Protein AF-A0A024VWU3-F1 (afdb_monomer_lite)

InterPro domains:
  IPR000834 Peptidase M14, carboxypeptidase A [PS52035] (1-165)
  IPR050821 Cytosolic carboxypeptidase [PTHR12756] (1-142)

Sequence (174 aa):
MLNIDGVILGNNRYCYNGFDLNRQWSNPIGYIHPTIYSAKLLMKNISENNKIIFFCDFHSHSRKYNCFIFGNEGSYNYVKNKKMCEVFPEIYSHTLPWFALVDTVYKADNENKGSARLISGKEFSLDCSYTFEISLFGIQIRKDFNIMYDEKKDIFYVQNYFEGYQNGDDNIKG

Secondary structure (DSSP, 8-state):
---HHHHHTT-SSB-TTS-BGGG-SSS--TTTSHHHHHHHHHHHHHHHHS----EEEEEEESS-SSEEEEEPS----EETTEEHHHHHHHHHHHH-TTB-GGG-EE----GGG--HHHHHHHHTT-SSEEEEEEESS-----TTS-EEEETTTTEEEEPPTTTTTTTSSS----

Organism: NCBI:txid1036725

Foldseek 3Di:
DQAVQCVVVVHQAAHPVGDRLQQCLLPNDCVPRVSSVVVVVVVVVCLVPHQDAAAEAEHEDAPDAFKEKEAAPDAPDDDPNHGPQLVVLVVVVQADQRYDDVPHYHDDDDSNRHGPQVSCCVVRVYRRRIYMYHYPVYGDGHPPWDWDADPVVRDIHTDHPCVVVVVPPPPPDD

Structure (mmCIF, N/CA/C/O backbone):
data_AF-A0A024VWU3-F1
#
_entry.id   AF-A0A024VWU3-F1
#
loop_
_atom_site.group_PDB
_atom_site.id
_atom_site.type_symbol
_atom_site.label_atom_id
_atom_site.label_alt_id
_atom_site.label_comp_id
_atom_site.label_asym_id
_atom_site.label_entity_id
_atom_site.label_seq_id
_atom_site.pdbx_PDB_ins_code
_atom_site.Cartn_x
_atom_site.Cartn_y
_atom_site.Cartn_z
_atom_site.occupancy
_atom_site.B_iso_or_equiv
_atom_site.auth_seq_id
_atom_site.auth_comp_id
_atom_site.auth_asym_id
_atom_site.auth_atom_id
_atom_site.pdbx_PDB_model_num
ATOM 1 N N . MET A 1 1 ? -2.781 -3.646 -10.734 1.00 89.38 1 MET A N 1
ATOM 2 C CA . MET A 1 1 ? -1.519 -4.412 -10.607 1.00 89.38 1 MET A CA 1
ATOM 3 C C . MET A 1 1 ? -0.360 -3.519 -11.036 1.00 89.38 1 MET A C 1
ATOM 5 O O . MET A 1 1 ? -0.473 -2.925 -12.098 1.00 89.38 1 MET A O 1
ATOM 9 N N . LEU A 1 2 ? 0.695 -3.370 -10.219 1.00 95.56 2 LEU A N 1
ATOM 10 C CA . LEU A 1 2 ? 1.794 -2.416 -10.480 1.00 95.56 2 LEU A CA 1
ATOM 11 C C . LEU A 1 2 ? 3.006 -3.015 -11.221 1.00 95.56 2 LEU A C 1
ATOM 13 O O . LEU A 1 2 ? 3.743 -2.259 -11.845 1.00 95.56 2 LEU A O 1
ATOM 17 N N . ASN A 1 3 ? 3.211 -4.336 -11.168 1.00 96.38 3 ASN A N 1
ATOM 18 C CA . ASN A 1 3 ? 4.363 -5.033 -11.764 1.00 96.38 3 ASN A CA 1
ATOM 19 C C . ASN A 1 3 ? 3.899 -6.179 -12.685 1.00 96.38 3 ASN A C 1
ATOM 21 O O . ASN A 1 3 ? 4.037 -7.352 -12.347 1.00 96.38 3 ASN A O 1
ATOM 25 N N . ILE A 1 4 ? 3.238 -5.850 -13.799 1.00 96.00 4 ILE A N 1
ATOM 26 C CA . ILE A 1 4 ? 2.657 -6.865 -14.698 1.00 96.00 4 ILE A CA 1
ATOM 27 C C . ILE A 1 4 ? 3.724 -7.665 -15.454 1.00 96.00 4 ILE A C 1
ATOM 29 O O . ILE A 1 4 ? 3.596 -8.872 -15.626 1.00 96.00 4 ILE A O 1
ATOM 33 N N . ASP A 1 5 ? 4.793 -6.997 -15.859 1.00 95.88 5 ASP A N 1
ATOM 34 C CA . ASP A 1 5 ? 5.958 -7.561 -16.526 1.00 95.88 5 ASP A CA 1
ATOM 35 C C . ASP A 1 5 ? 6.734 -8.504 -15.604 1.00 95.88 5 ASP A C 1
ATOM 37 O O . ASP A 1 5 ? 7.061 -9.619 -16.006 1.00 95.88 5 ASP A O 1
ATOM 41 N N . GLY A 1 6 ? 6.951 -8.114 -14.343 1.00 96.31 6 GLY A N 1
ATOM 42 C CA . GLY A 1 6 ? 7.534 -9.005 -13.343 1.00 96.31 6 GLY A CA 1
ATOM 43 C C . GLY A 1 6 ? 6.716 -10.284 -13.157 1.00 96.31 6 GLY A C 1
ATOM 44 O O . GLY A 1 6 ? 7.287 -11.371 -13.158 1.00 96.31 6 GLY A O 1
ATOM 45 N N . VAL A 1 7 ? 5.383 -10.177 -13.093 1.00 95.44 7 VAL A N 1
ATOM 46 C CA . VAL A 1 7 ? 4.487 -11.341 -12.964 1.00 95.44 7 VAL A CA 1
ATOM 47 C C . VAL A 1 7 ? 4.603 -12.285 -14.159 1.00 95.44 7 VAL A C 1
ATOM 49 O O . VAL A 1 7 ? 4.768 -13.486 -13.959 1.00 95.44 7 VAL A O 1
ATOM 52 N N . ILE A 1 8 ? 4.562 -11.764 -15.390 1.00 96.88 8 ILE A N 1
ATOM 53 C CA . ILE A 1 8 ? 4.680 -12.582 -16.612 1.00 96.88 8 ILE A CA 1
ATOM 54 C C . ILE A 1 8 ? 6.005 -13.359 -16.634 1.00 96.88 8 ILE A C 1
ATOM 56 O O . ILE A 1 8 ? 6.049 -14.498 -17.091 1.00 96.88 8 ILE A O 1
ATOM 60 N N . LEU A 1 9 ? 7.075 -12.760 -16.112 1.00 96.56 9 LEU A N 1
ATOM 61 C CA . LEU A 1 9 ? 8.410 -13.358 -16.065 1.00 96.56 9 LEU A CA 1
ATOM 62 C C . LEU A 1 9 ? 8.647 -14.251 -14.839 1.00 96.56 9 LEU A C 1
ATOM 64 O O . LEU A 1 9 ? 9.727 -14.821 -14.707 1.00 96.56 9 LEU A O 1
ATOM 68 N N . GLY A 1 10 ? 7.677 -14.366 -13.927 1.00 95.62 10 GLY A N 1
ATOM 69 C CA . GLY A 1 10 ? 7.833 -15.114 -12.677 1.00 95.62 10 GLY A CA 1
ATOM 70 C C . GLY A 1 10 ? 8.732 -14.429 -11.638 1.00 95.62 10 GLY A C 1
ATOM 71 O O . GLY A 1 10 ? 9.209 -15.079 -10.709 1.00 95.62 10 GLY A O 1
ATOM 72 N N . ASN A 1 11 ? 8.971 -13.121 -11.760 1.00 94.62 11 ASN A N 1
ATOM 73 C CA . ASN A 1 11 ? 9.718 -12.340 -10.778 1.00 94.62 11 ASN A CA 1
ATOM 74 C C . ASN A 1 11 ? 8.835 -11.968 -9.583 1.00 94.62 11 ASN A C 1
ATOM 76 O O . ASN A 1 11 ? 7.746 -11.419 -9.742 1.00 94.62 11 ASN A O 1
ATOM 80 N N . ASN A 1 12 ? 9.341 -12.181 -8.365 1.00 90.12 12 ASN A N 1
ATOM 81 C CA . ASN A 1 12 ? 8.590 -11.865 -7.146 1.00 90.12 12 ASN A CA 1
ATOM 82 C C . ASN A 1 12 ? 8.781 -10.425 -6.635 1.00 90.12 12 ASN A C 1
ATOM 84 O O . ASN A 1 12 ? 8.024 -9.986 -5.773 1.00 90.12 12 ASN A O 1
ATOM 88 N N . ARG A 1 13 ? 9.817 -9.708 -7.097 1.00 93.25 13 ARG A N 1
ATOM 89 C CA . ARG A 1 13 ? 10.227 -8.424 -6.500 1.00 93.25 13 ARG A CA 1
ATOM 90 C C . ARG A 1 13 ? 10.567 -7.333 -7.504 1.00 93.25 13 ARG A C 1
ATOM 92 O O . ARG A 1 13 ? 10.224 -6.176 -7.276 1.00 93.25 13 ARG A O 1
ATOM 99 N N . TYR A 1 14 ? 11.248 -7.692 -8.582 1.00 95.75 14 TYR A N 1
ATOM 100 C CA . TYR A 1 14 ? 11.735 -6.734 -9.568 1.00 95.75 14 TYR A CA 1
ATOM 101 C C . TYR A 1 14 ? 10.834 -6.719 -10.805 1.00 95.75 14 TYR A C 1
ATOM 103 O O . TYR A 1 14 ? 10.228 -7.735 -11.153 1.00 95.75 14 TYR A O 1
ATOM 111 N N . CYS A 1 15 ? 10.719 -5.563 -11.452 1.00 94.88 15 CYS A N 1
ATOM 112 C CA . CYS A 1 15 ? 10.160 -5.467 -12.802 1.00 94.88 15 CYS A CA 1
ATOM 113 C C . CYS A 1 15 ? 11.201 -5.897 -13.853 1.00 94.88 15 CYS A C 1
ATOM 115 O O . CYS A 1 15 ? 12.346 -6.204 -13.514 1.00 94.88 15 CYS A O 1
ATOM 117 N N . TYR A 1 16 ? 10.818 -5.950 -15.129 1.00 94.62 16 TYR A N 1
ATOM 118 C CA . TYR A 1 16 ? 11.647 -6.488 -16.217 1.00 94.62 16 TYR A CA 1
ATOM 119 C C . TYR A 1 16 ? 13.016 -5.803 -16.340 1.00 94.62 16 TYR A C 1
ATOM 121 O O . TYR A 1 16 ? 14.019 -6.457 -16.604 1.00 94.62 16 TYR A O 1
ATOM 129 N N . ASN A 1 17 ? 13.080 -4.494 -16.094 1.00 93.69 17 ASN A N 1
ATOM 130 C CA . ASN A 1 17 ? 14.322 -3.715 -16.122 1.00 93.69 17 ASN A CA 1
ATOM 131 C C . ASN A 1 17 ? 15.105 -3.741 -14.788 1.00 93.69 17 ASN A C 1
ATOM 133 O O . ASN A 1 17 ? 16.026 -2.947 -14.608 1.00 93.69 17 ASN A O 1
ATOM 137 N N . GLY A 1 18 ? 14.760 -4.636 -13.856 1.00 95.12 18 GLY A N 1
ATOM 138 C CA . GLY A 1 18 ? 15.532 -4.905 -12.639 1.00 95.12 18 GLY A CA 1
ATOM 139 C C . GLY A 1 18 ? 15.285 -3.952 -11.465 1.00 95.12 18 GLY A C 1
ATOM 140 O O . GLY A 1 18 ? 15.974 -4.051 -10.450 1.00 95.12 18 GLY A O 1
ATOM 141 N N . PHE A 1 19 ? 14.313 -3.041 -11.556 1.00 95.38 19 PHE A N 1
ATOM 142 C CA . PHE A 1 19 ? 14.008 -2.111 -10.467 1.00 95.38 19 PHE A CA 1
ATOM 143 C C . PHE A 1 19 ? 13.037 -2.707 -9.442 1.00 95.38 19 PHE A C 1
ATOM 145 O O . PHE A 1 19 ? 12.075 -3.397 -9.773 1.00 95.38 19 PHE A O 1
ATOM 152 N N . ASP A 1 20 ? 13.272 -2.403 -8.163 1.00 95.19 20 ASP A N 1
ATOM 153 C CA . ASP A 1 20 ? 12.272 -2.595 -7.108 1.00 95.19 20 ASP A CA 1
ATOM 154 C C . ASP A 1 20 ? 11.309 -1.407 -7.169 1.00 95.19 20 ASP A C 1
ATOM 156 O O . ASP A 1 20 ? 11.666 -0.294 -6.762 1.00 95.19 20 ASP A O 1
ATOM 160 N N . LEU A 1 21 ? 10.105 -1.633 -7.702 1.00 95.94 21 LEU A N 1
ATOM 161 C CA . LEU A 1 21 ? 9.098 -0.587 -7.892 1.00 95.94 21 LEU A CA 1
ATOM 162 C C . LEU A 1 21 ? 8.686 0.078 -6.572 1.00 95.94 21 LEU A C 1
ATOM 164 O O . LEU A 1 21 ? 8.426 1.281 -6.545 1.00 95.94 21 LEU A O 1
ATOM 168 N N . ASN A 1 22 ? 8.719 -0.651 -5.451 1.00 95.31 22 ASN A N 1
ATOM 169 C CA . ASN A 1 22 ? 8.425 -0.089 -4.134 1.00 95.31 22 ASN A CA 1
ATOM 170 C C . ASN A 1 22 ? 9.597 0.741 -3.569 1.00 95.31 22 ASN A C 1
ATOM 172 O O . ASN A 1 22 ? 9.596 1.114 -2.400 1.00 95.31 22 ASN A O 1
ATOM 176 N N . ARG A 1 23 ? 10.633 1.027 -4.362 1.00 95.38 23 ARG A N 1
ATOM 177 C CA . ARG A 1 23 ? 11.703 1.988 -4.038 1.00 95.38 23 ARG A CA 1
ATOM 178 C C . ARG A 1 23 ? 11.744 3.173 -5.001 1.00 95.38 23 ARG A C 1
ATOM 180 O O . ARG A 1 23 ? 12.617 4.023 -4.867 1.00 95.38 23 ARG A O 1
ATOM 187 N N . GLN A 1 24 ? 10.797 3.245 -5.942 1.00 95.44 24 GLN A N 1
ATOM 188 C CA . GLN A 1 24 ? 10.747 4.280 -6.983 1.00 95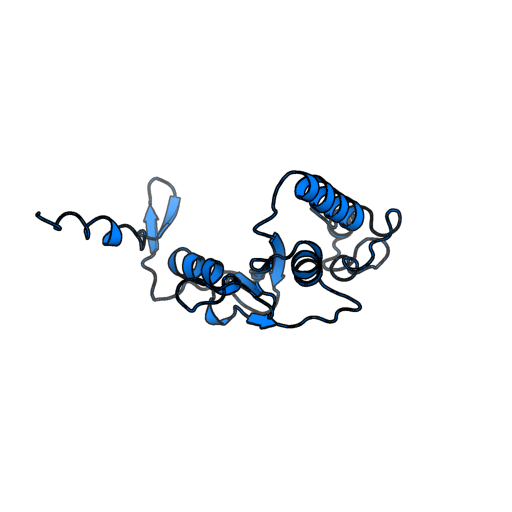.44 24 GLN A CA 1
ATOM 189 C C . GLN A 1 24 ? 9.690 5.361 -6.725 1.00 95.44 24 GLN A C 1
ATOM 191 O O . GLN A 1 24 ? 9.482 6.221 -7.572 1.00 95.44 24 GLN A O 1
ATOM 196 N N . TRP A 1 25 ? 9.011 5.342 -5.575 1.00 95.25 25 TRP A N 1
ATOM 197 C CA . TRP A 1 25 ? 7.906 6.267 -5.296 1.00 95.25 25 TRP A CA 1
ATOM 198 C C . TRP A 1 25 ? 8.354 7.707 -5.050 1.00 95.25 25 TRP A C 1
ATOM 200 O O . TRP A 1 25 ? 7.608 8.630 -5.372 1.00 95.25 25 TRP A O 1
ATOM 210 N N . SER A 1 26 ? 9.565 7.909 -4.519 1.00 93.75 26 SER A N 1
ATOM 211 C CA . SER A 1 26 ? 10.100 9.250 -4.246 1.00 93.75 26 SER A CA 1
ATOM 212 C C . SER A 1 26 ? 10.212 10.073 -5.537 1.00 93.75 26 SER A C 1
ATOM 214 O O . SER A 1 26 ? 9.615 11.142 -5.647 1.00 93.75 26 SER A O 1
ATOM 216 N N . ASN A 1 27 ? 10.860 9.518 -6.568 1.00 93.19 27 ASN A N 1
ATOM 217 C CA . ASN A 1 27 ? 11.033 10.178 -7.863 1.00 93.19 27 ASN A CA 1
ATOM 218 C C . ASN A 1 27 ? 10.884 9.186 -9.038 1.00 93.19 27 ASN A C 1
ATOM 220 O O . ASN A 1 27 ? 11.888 8.752 -9.612 1.00 93.19 27 ASN A O 1
ATOM 224 N N . PRO A 1 28 ? 9.652 8.770 -9.389 1.00 95.25 28 PRO A N 1
ATOM 225 C CA . PRO A 1 28 ? 9.438 7.848 -10.496 1.00 95.25 28 PRO A CA 1
ATOM 226 C C . PRO A 1 28 ? 9.681 8.546 -11.839 1.00 95.25 28 PRO A C 1
ATOM 228 O O . PRO A 1 28 ? 9.185 9.642 -12.087 1.00 95.25 28 PRO A O 1
ATOM 231 N N . ILE A 1 29 ? 10.399 7.879 -12.742 1.00 96.06 29 ILE A N 1
ATOM 232 C CA . ILE A 1 29 ? 10.672 8.372 -14.094 1.00 96.06 29 ILE A CA 1
ATOM 233 C C . ILE A 1 29 ? 9.659 7.731 -15.043 1.00 96.06 29 ILE A C 1
ATOM 235 O O . ILE A 1 29 ? 9.613 6.508 -15.137 1.00 96.06 29 ILE A O 1
ATOM 239 N N . GLY A 1 30 ? 8.869 8.533 -15.763 1.00 96.50 30 GLY A N 1
ATOM 240 C CA . GLY A 1 30 ? 7.708 8.051 -16.529 1.00 96.50 30 GLY A CA 1
ATOM 241 C C . GLY A 1 30 ? 7.991 6.943 -17.552 1.00 96.50 30 GLY A C 1
ATOM 242 O O . GLY A 1 30 ? 7.155 6.067 -17.729 1.00 96.50 30 GLY A O 1
ATOM 243 N N . TYR A 1 31 ? 9.171 6.927 -18.178 1.00 95.06 31 TYR A N 1
ATOM 244 C CA . TYR A 1 31 ? 9.537 5.887 -19.151 1.00 95.06 31 TYR A CA 1
ATOM 245 C C . TYR A 1 31 ? 10.259 4.672 -18.535 1.00 95.06 31 TYR A C 1
ATOM 247 O O . TYR A 1 31 ? 10.306 3.623 -19.168 1.00 95.06 31 TYR A O 1
ATOM 255 N N . ILE A 1 32 ? 10.809 4.784 -17.317 1.00 95.50 32 ILE A N 1
ATOM 256 C CA . ILE A 1 32 ? 11.502 3.674 -16.624 1.00 95.50 32 ILE A CA 1
ATOM 257 C C . ILE A 1 32 ? 10.553 2.957 -15.655 1.00 95.50 32 ILE A C 1
ATOM 259 O O . ILE A 1 32 ? 10.578 1.734 -15.545 1.00 95.50 32 ILE A O 1
ATOM 263 N N . HIS A 1 33 ? 9.702 3.720 -14.965 1.00 96.06 33 HIS A N 1
ATOM 264 C CA . HIS A 1 33 ? 8.771 3.270 -13.928 1.00 96.06 33 HIS A CA 1
ATOM 265 C C . HIS A 1 33 ? 7.326 3.708 -14.259 1.00 96.06 33 HIS A C 1
ATOM 267 O O . HIS A 1 33 ? 6.693 4.395 -13.448 1.00 96.06 33 HIS A O 1
ATOM 273 N N . PRO A 1 34 ? 6.782 3.359 -15.444 1.00 96.56 34 PRO A N 1
ATOM 274 C CA . PRO A 1 34 ? 5.520 3.916 -15.939 1.00 96.56 34 PRO A CA 1
ATOM 275 C C . PRO A 1 34 ? 4.333 3.660 -15.005 1.00 96.56 34 PRO A C 1
ATOM 277 O O . PRO A 1 34 ? 3.480 4.533 -14.842 1.00 96.56 34 PRO A O 1
ATOM 280 N N . THR A 1 35 ? 4.280 2.497 -14.351 1.00 97.31 35 THR A N 1
ATOM 281 C CA . THR A 1 35 ? 3.180 2.129 -13.449 1.00 97.31 35 THR A CA 1
ATOM 282 C C . THR A 1 35 ? 3.187 2.954 -12.164 1.00 97.31 35 THR A C 1
ATOM 284 O O . THR A 1 35 ? 2.138 3.452 -11.762 1.00 97.31 35 THR A O 1
ATOM 287 N N . ILE A 1 36 ? 4.359 3.174 -11.558 1.00 97.44 36 ILE A N 1
ATOM 288 C CA . ILE A 1 36 ? 4.500 4.013 -10.358 1.00 97.44 36 ILE A CA 1
ATOM 289 C C . ILE A 1 36 ? 4.262 5.484 -10.691 1.00 97.44 36 ILE A C 1
ATOM 291 O O . ILE A 1 36 ? 3.531 6.161 -9.971 1.00 97.44 36 ILE A O 1
ATOM 295 N N . TYR A 1 37 ? 4.814 5.969 -11.808 1.00 97.69 37 TYR A N 1
ATOM 296 C CA . TYR A 1 37 ? 4.576 7.335 -12.275 1.00 97.69 37 TYR A CA 1
ATOM 297 C C . TYR A 1 37 ? 3.080 7.600 -12.485 1.00 97.69 37 TYR A C 1
ATOM 299 O O . TYR A 1 37 ? 2.539 8.567 -11.953 1.00 97.69 37 TYR A O 1
ATOM 307 N N . SER A 1 38 ? 2.395 6.707 -13.205 1.00 98.06 38 SER A N 1
ATOM 308 C CA . SER A 1 38 ? 0.968 6.853 -13.508 1.00 98.06 38 SER A CA 1
ATOM 309 C C . SER A 1 38 ? 0.095 6.741 -12.257 1.00 98.06 38 SER A C 1
ATOM 311 O O . SER A 1 38 ? -0.847 7.513 -12.108 1.00 98.06 38 SER A O 1
ATOM 313 N N . ALA A 1 39 ? 0.419 5.833 -11.329 1.00 97.56 39 ALA A N 1
ATOM 314 C CA . ALA A 1 39 ? -0.291 5.719 -10.055 1.00 97.56 39 ALA A CA 1
ATOM 315 C C . ALA A 1 39 ? -0.165 7.003 -9.219 1.00 97.56 39 ALA A C 1
ATOM 317 O O . ALA A 1 39 ? -1.163 7.518 -8.718 1.00 97.56 39 ALA A O 1
ATOM 318 N N . LYS A 1 40 ? 1.045 7.566 -9.127 1.00 96.88 40 LYS A N 1
ATOM 319 C CA . LYS A 1 40 ? 1.299 8.818 -8.403 1.00 96.88 40 LYS A CA 1
ATOM 320 C C . LYS A 1 40 ? 0.607 10.014 -9.070 1.00 96.88 40 LYS A C 1
ATOM 322 O O . LYS A 1 40 ? 0.025 10.843 -8.375 1.00 96.88 40 LYS A O 1
ATOM 327 N N . LEU A 1 41 ? 0.605 10.075 -10.405 1.00 97.62 41 LEU A N 1
ATOM 328 C CA . LEU A 1 41 ? -0.130 11.090 -11.166 1.00 97.62 41 LEU A CA 1
ATOM 329 C C . LEU A 1 41 ? -1.642 10.993 -10.928 1.00 97.62 41 LEU A C 1
ATOM 331 O O . LEU A 1 41 ? -2.288 12.010 -10.703 1.00 97.62 41 LEU A O 1
ATOM 335 N N . LEU A 1 42 ? -2.204 9.782 -10.911 1.00 97.50 42 LEU A N 1
ATOM 336 C CA . LEU A 1 42 ? -3.614 9.569 -10.589 1.00 97.50 42 LEU A CA 1
ATOM 337 C C . LEU A 1 42 ? -3.949 10.071 -9.179 1.00 97.50 42 LEU A C 1
ATOM 339 O O . LEU A 1 42 ? -4.931 10.787 -9.007 1.00 97.50 42 LEU A O 1
ATOM 343 N N . MET A 1 43 ? -3.126 9.734 -8.182 1.00 97.62 43 MET A N 1
ATOM 344 C CA . MET A 1 43 ? -3.310 10.229 -6.814 1.00 97.62 43 MET A CA 1
ATOM 345 C C . MET A 1 43 ? -3.254 11.758 -6.759 1.00 97.62 43 MET A C 1
ATOM 347 O O . MET A 1 43 ? -4.102 12.375 -6.118 1.00 97.62 43 MET A O 1
ATOM 351 N N . LYS A 1 44 ? -2.318 12.377 -7.489 1.00 97.25 44 LYS A N 1
ATOM 352 C CA . LYS A 1 44 ? -2.242 13.835 -7.621 1.00 97.25 44 LYS A CA 1
ATOM 353 C C . LYS A 1 44 ? -3.528 14.419 -8.209 1.00 97.25 44 LYS A C 1
ATOM 355 O O . LYS A 1 44 ? -4.113 15.297 -7.586 1.00 97.25 44 LYS A O 1
ATOM 360 N N . ASN A 1 45 ? -4.018 13.885 -9.323 1.00 97.69 45 ASN A N 1
ATOM 361 C CA . ASN A 1 45 ? -5.244 14.366 -9.966 1.00 97.69 45 ASN A CA 1
ATOM 362 C C . ASN A 1 45 ? -6.476 14.208 -9.058 1.00 97.69 45 ASN A C 1
ATOM 364 O O . ASN A 1 45 ? -7.325 15.091 -8.995 1.00 97.69 45 ASN A O 1
ATOM 368 N N . ILE A 1 46 ? -6.576 13.099 -8.314 1.00 97.06 46 ILE A N 1
ATOM 369 C CA . ILE A 1 46 ? -7.643 12.915 -7.318 1.00 97.06 46 ILE A CA 1
ATOM 370 C C . ILE A 1 46 ? -7.527 13.985 -6.227 1.00 97.06 46 ILE A C 1
ATOM 372 O O . ILE A 1 46 ? -8.541 14.578 -5.859 1.00 97.06 46 ILE A O 1
ATOM 376 N N . SER A 1 47 ? -6.303 14.258 -5.760 1.00 96.50 47 SER A N 1
ATOM 377 C CA . SER A 1 47 ? -6.025 15.219 -4.686 1.00 96.50 47 SER A CA 1
ATOM 378 C C . SER A 1 47 ? -6.364 16.675 -5.022 1.00 96.50 47 SER A C 1
ATOM 380 O O . SER A 1 47 ? -6.549 17.472 -4.108 1.00 96.50 47 SER A O 1
ATOM 382 N N . GLU A 1 48 ? -6.494 17.020 -6.308 1.00 96.38 48 GLU A N 1
ATOM 383 C CA . GLU A 1 48 ? -6.862 18.374 -6.746 1.00 96.38 48 GLU A CA 1
ATOM 384 C C . GLU A 1 48 ? -8.295 18.747 -6.351 1.00 96.38 48 GLU A C 1
ATOM 386 O O . GLU A 1 48 ? -8.555 19.895 -6.005 1.00 96.38 48 GLU A O 1
ATOM 391 N N . ASN A 1 49 ? -9.216 17.777 -6.372 1.00 95.88 49 ASN A N 1
ATOM 392 C CA . ASN A 1 49 ? -10.637 18.008 -6.082 1.00 95.88 49 ASN A CA 1
ATOM 393 C C . ASN A 1 49 ? -11.158 17.206 -4.882 1.00 95.88 49 ASN A C 1
ATOM 395 O O . ASN A 1 49 ? -12.247 17.483 -4.386 1.00 95.88 49 ASN A O 1
ATOM 399 N N . ASN A 1 50 ? -10.413 16.202 -4.411 1.00 95.69 50 ASN A N 1
ATOM 400 C CA . ASN A 1 50 ? -10.834 15.317 -3.331 1.00 95.69 50 ASN A CA 1
ATOM 401 C C . ASN A 1 50 ? -9.701 15.100 -2.335 1.00 95.69 50 ASN A C 1
ATOM 403 O O . ASN A 1 50 ? -8.564 14.839 -2.710 1.00 95.69 50 ASN A O 1
ATOM 407 N N . LYS A 1 51 ? -10.017 15.093 -1.042 1.00 93.25 51 LYS A N 1
ATOM 408 C CA . LYS A 1 51 ? -9.040 14.697 -0.030 1.00 93.25 51 LYS A CA 1
ATOM 409 C C . LYS A 1 51 ? -8.880 13.177 -0.035 1.00 93.25 51 LYS A C 1
ATOM 411 O O . LYS A 1 51 ? -9.825 12.451 0.264 1.00 93.25 51 LYS A O 1
ATOM 416 N N . ILE A 1 52 ? -7.672 12.696 -0.315 1.00 95.69 52 ILE A N 1
ATOM 417 C CA . ILE A 1 52 ? -7.313 11.304 -0.031 1.00 95.69 52 ILE A CA 1
ATOM 418 C C . ILE A 1 52 ? -7.237 11.171 1.495 1.00 95.69 52 ILE A C 1
ATOM 420 O O . ILE A 1 52 ? -6.609 11.992 2.157 1.00 95.69 52 ILE A O 1
AT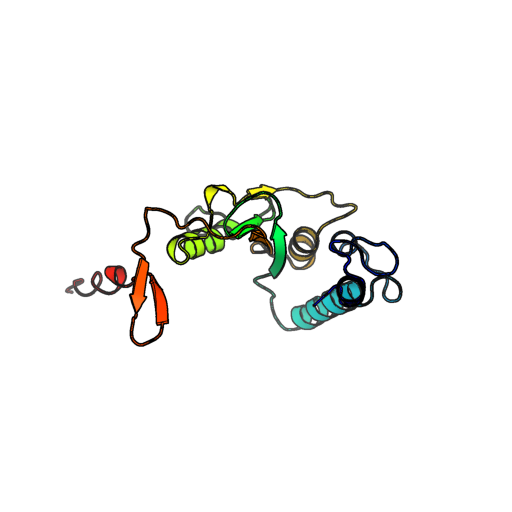OM 424 N N . ILE A 1 53 ? -7.918 10.177 2.063 1.00 94.62 53 ILE A N 1
ATOM 425 C CA . ILE A 1 53 ? -7.937 9.938 3.520 1.00 94.62 53 ILE A CA 1
ATOM 426 C C . ILE A 1 53 ? -7.317 8.598 3.909 1.00 94.62 53 ILE A C 1
ATOM 428 O O . ILE A 1 53 ? -7.066 8.354 5.085 1.00 94.62 53 ILE A O 1
ATOM 432 N N . PHE A 1 54 ? -7.088 7.725 2.930 1.00 95.88 54 PHE A N 1
ATOM 433 C CA . PHE A 1 54 ? -6.634 6.364 3.146 1.00 95.88 54 PHE A CA 1
ATOM 434 C C . PHE A 1 54 ? -5.805 5.897 1.951 1.00 95.88 54 PHE A C 1
ATOM 436 O O . PHE A 1 54 ? -6.219 6.060 0.803 1.00 95.88 54 PHE A O 1
ATOM 443 N N . PHE A 1 55 ? -4.649 5.301 2.226 1.00 97.31 55 PHE A N 1
ATOM 444 C CA . PHE A 1 55 ? -3.785 4.669 1.237 1.00 97.31 55 PHE A CA 1
ATOM 445 C C . PHE A 1 55 ? -3.334 3.298 1.743 1.00 97.31 55 PHE A C 1
ATOM 447 O O . PHE A 1 55 ? -2.955 3.145 2.906 1.00 97.31 55 PHE A O 1
ATOM 454 N N . CYS A 1 56 ? -3.341 2.299 0.862 1.00 97.25 56 CYS A N 1
ATOM 455 C CA . CYS A 1 56 ? -2.949 0.941 1.206 1.00 97.25 56 CYS A CA 1
ATOM 456 C C . CYS A 1 56 ? -2.225 0.262 0.040 1.00 97.25 56 CYS A C 1
ATOM 458 O O . CYS A 1 56 ? -2.778 0.114 -1.049 1.00 97.25 56 CYS A O 1
ATOM 460 N N . ASP A 1 57 ? -0.982 -0.139 0.289 1.00 97.38 57 ASP A N 1
ATOM 461 C CA . ASP A 1 57 ? -0.120 -0.876 -0.631 1.00 97.38 57 ASP A CA 1
ATOM 462 C C . ASP A 1 57 ? -0.071 -2.353 -0.217 1.00 97.38 57 ASP A C 1
ATOM 464 O O . ASP A 1 57 ? 0.440 -2.680 0.855 1.00 97.38 57 ASP A O 1
ATOM 468 N N . PHE A 1 58 ? -0.630 -3.246 -1.033 1.00 97.31 58 PHE A N 1
ATOM 469 C CA . PHE A 1 58 ? -0.760 -4.669 -0.707 1.00 97.31 58 PHE A CA 1
ATOM 470 C C . PHE A 1 58 ? 0.493 -5.452 -1.106 1.00 97.31 58 PHE A C 1
ATOM 472 O O . PHE A 1 58 ? 0.903 -5.432 -2.266 1.00 97.31 58 PHE A O 1
ATOM 479 N N . HIS A 1 59 ? 1.062 -6.188 -0.152 1.00 96.31 59 HIS A N 1
ATOM 480 C CA . HIS A 1 59 ? 2.257 -7.012 -0.320 1.00 96.31 59 HIS A CA 1
ATOM 481 C C . HIS A 1 59 ? 2.045 -8.420 0.220 1.00 96.31 59 HIS A C 1
ATOM 483 O O . HIS A 1 59 ? 1.199 -8.678 1.075 1.00 96.31 59 HIS A O 1
ATOM 489 N N . SER A 1 60 ? 2.843 -9.343 -0.302 1.00 95.25 60 SER A N 1
ATOM 490 C CA . SER A 1 60 ? 2.931 -10.700 0.213 1.00 95.25 60 SER A CA 1
ATOM 491 C C . SER A 1 60 ? 4.100 -10.831 1.187 1.00 95.25 60 SER A C 1
ATOM 493 O O . SER A 1 60 ? 5.222 -10.432 0.861 1.00 95.25 60 SER A O 1
ATOM 495 N N . HIS A 1 61 ? 3.883 -11.507 2.308 1.00 95.31 61 HIS A N 1
ATOM 496 C CA . HIS A 1 61 ? 4.883 -11.714 3.338 1.00 95.31 61 HIS A CA 1
ATOM 497 C C . HIS A 1 61 ? 5.297 -13.183 3.447 1.00 95.31 61 HIS A C 1
ATOM 499 O O . HIS A 1 61 ? 4.487 -14.075 3.696 1.00 95.31 61 HIS A O 1
ATOM 505 N N . SER A 1 62 ? 6.596 -13.440 3.314 1.00 94.06 62 SER A N 1
ATOM 506 C CA . SER A 1 62 ? 7.171 -14.788 3.219 1.00 94.06 62 SER A CA 1
ATOM 507 C C . SER A 1 62 ? 7.711 -15.345 4.537 1.00 94.06 62 SER A C 1
ATOM 509 O O . SER A 1 62 ? 8.502 -16.281 4.517 1.00 94.06 62 SER A O 1
ATOM 511 N N . ARG A 1 63 ? 7.392 -14.745 5.693 1.00 93.19 63 ARG A N 1
ATOM 512 C CA . ARG A 1 63 ? 7.984 -15.153 6.992 1.00 93.19 63 ARG A CA 1
ATOM 513 C C . ARG A 1 63 ? 7.002 -15.320 8.144 1.00 93.19 63 ARG A C 1
ATOM 515 O O . ARG A 1 63 ? 7.358 -15.919 9.150 1.00 93.19 63 ARG A O 1
ATOM 522 N N . LYS A 1 64 ? 5.810 -14.744 8.038 1.00 94.62 64 LYS A N 1
ATOM 523 C CA . LYS A 1 64 ? 4.805 -14.724 9.107 1.00 94.62 64 LYS A CA 1
ATOM 524 C C . LYS A 1 64 ? 3.497 -15.259 8.550 1.00 94.62 64 LYS A C 1
ATOM 526 O O . LYS A 1 64 ? 3.246 -15.085 7.358 1.00 94.62 64 LYS A O 1
ATOM 531 N N . TYR A 1 65 ? 2.712 -15.907 9.400 1.00 95.31 65 TYR A N 1
ATOM 532 C CA . TYR A 1 65 ? 1.317 -16.240 9.116 1.00 95.31 65 TYR A CA 1
ATOM 533 C C . TYR A 1 65 ? 0.455 -14.978 9.142 1.00 95.31 65 TYR A C 1
ATOM 535 O O . TYR A 1 65 ? 0.928 -13.916 9.554 1.00 95.31 65 TYR A O 1
ATOM 543 N N . ASN A 1 66 ? -0.816 -15.124 8.762 1.00 95.94 66 ASN A N 1
ATOM 544 C CA . ASN A 1 66 ? -1.830 -14.079 8.899 1.00 95.94 66 ASN A CA 1
ATOM 545 C C . ASN A 1 66 ? -1.567 -12.846 8.026 1.00 95.94 66 ASN A C 1
ATOM 547 O O . ASN A 1 66 ? -0.689 -12.830 7.161 1.00 95.94 66 ASN A O 1
ATOM 551 N N . CYS A 1 67 ? -2.394 -11.825 8.216 1.00 97.00 67 CYS A N 1
ATOM 552 C CA . CYS A 1 67 ? -2.182 -10.509 7.639 1.00 97.00 67 CYS A CA 1
ATOM 553 C C . CYS A 1 67 ? -1.947 -9.466 8.730 1.00 97.00 67 CYS A C 1
ATOM 555 O O . CYS A 1 67 ? -2.428 -9.609 9.853 1.00 97.00 67 CYS A O 1
ATOM 557 N N . PHE A 1 68 ? -1.170 -8.438 8.415 1.00 97.44 68 PHE A N 1
ATOM 558 C CA . PHE A 1 68 ? -0.819 -7.359 9.337 1.00 97.44 68 PHE A CA 1
ATOM 559 C C . PHE A 1 68 ? -0.404 -6.122 8.546 1.00 97.44 68 PHE A C 1
ATOM 561 O O . PHE A 1 68 ? -0.279 -6.157 7.322 1.00 97.44 68 PHE A O 1
ATOM 568 N N . ILE A 1 69 ? -0.210 -5.005 9.240 1.00 97.44 69 ILE A N 1
ATOM 569 C CA . ILE A 1 69 ? 0.059 -3.723 8.598 1.00 97.44 69 ILE A CA 1
ATOM 570 C C . ILE A 1 69 ? 1.415 -3.172 9.021 1.00 97.44 69 ILE A C 1
ATOM 572 O O . ILE A 1 69 ? 1.778 -3.171 10.194 1.00 97.44 69 ILE A O 1
ATOM 576 N N . PHE A 1 70 ? 2.146 -2.605 8.069 1.00 95.81 70 PHE A N 1
ATOM 577 C CA . PHE A 1 70 ? 3.160 -1.621 8.394 1.00 95.81 70 PHE A CA 1
ATOM 578 C C . PHE A 1 70 ? 2.611 -0.213 8.172 1.00 95.81 70 PHE A C 1
ATOM 580 O O . PHE A 1 70 ? 2.295 0.145 7.041 1.00 95.81 70 PHE A O 1
ATOM 587 N N . GLY A 1 71 ? 2.570 0.614 9.215 1.00 95.31 71 GLY A N 1
ATOM 588 C CA . GLY A 1 71 ? 2.191 2.029 9.132 1.00 95.31 71 GLY A CA 1
ATOM 589 C C . GLY A 1 71 ? 3.395 2.973 9.153 1.00 95.31 71 GLY A C 1
ATOM 590 O O . GLY A 1 71 ? 4.531 2.555 9.413 1.00 95.31 71 GLY A O 1
ATOM 591 N N . ASN A 1 72 ? 3.151 4.250 8.871 1.00 92.44 72 ASN A N 1
ATOM 592 C CA . ASN A 1 72 ? 4.134 5.307 9.108 1.00 92.44 72 ASN A CA 1
ATOM 593 C C . ASN A 1 72 ? 4.138 5.692 10.596 1.00 92.44 72 ASN A C 1
ATOM 595 O O . ASN A 1 72 ? 3.094 5.712 11.241 1.00 92.44 72 ASN A O 1
ATOM 599 N N . GLU A 1 73 ? 5.315 5.991 11.144 1.00 85.56 73 GLU A N 1
ATOM 600 C CA . GLU A 1 73 ? 5.477 6.390 12.554 1.00 85.56 73 GLU A CA 1
ATOM 601 C C . GLU A 1 73 ? 4.834 7.755 12.868 1.00 85.56 73 GLU A C 1
ATOM 603 O O . GLU A 1 73 ? 4.312 7.975 13.967 1.00 85.56 73 GLU A O 1
ATOM 608 N N . GLY A 1 74 ? 4.842 8.656 11.880 1.00 73.50 74 GLY A N 1
ATOM 609 C CA . GLY A 1 74 ? 4.249 9.986 11.963 1.00 73.50 74 GLY A CA 1
ATOM 610 C C . GLY A 1 74 ? 2.750 9.959 11.680 1.00 73.50 74 GLY A C 1
ATOM 611 O O . GLY A 1 74 ? 2.345 9.874 10.525 1.00 73.50 74 GLY A O 1
ATOM 612 N N . SER A 1 75 ? 1.949 10.065 12.738 1.00 78.31 75 SER A N 1
ATOM 613 C CA . SER A 1 75 ? 0.538 10.457 12.681 1.00 78.31 75 SER A CA 1
ATOM 614 C C . SER A 1 75 ? 0.402 11.749 13.468 1.00 78.31 75 SER A C 1
ATOM 616 O O . SER A 1 75 ? 0.831 11.814 14.623 1.00 78.31 75 SER A O 1
ATOM 618 N N . TYR A 1 76 ? -0.175 12.770 12.848 1.00 80.12 76 TYR A N 1
ATOM 619 C CA . TYR A 1 76 ? -0.340 14.086 13.467 1.00 80.12 76 TYR A CA 1
ATOM 620 C C . TYR A 1 76 ? -1.702 14.216 14.145 1.00 80.12 76 TYR A C 1
ATOM 622 O O . TYR A 1 76 ? -1.839 14.939 15.130 1.00 80.12 76 TYR A O 1
ATOM 630 N N . ASN A 1 77 ? -2.698 13.481 13.647 1.00 90.75 77 ASN A N 1
ATOM 631 C CA . ASN A 1 77 ? -4.050 13.507 14.185 1.00 90.75 77 ASN A CA 1
ATOM 632 C C . ASN A 1 77 ? -4.278 12.397 15.216 1.00 90.75 77 ASN A C 1
ATOM 634 O O . ASN A 1 77 ? -3.710 11.303 15.121 1.00 90.75 77 ASN A O 1
ATOM 638 N N . TYR A 1 78 ? -5.151 12.690 16.181 1.00 92.75 78 TYR A N 1
ATOM 639 C CA . TYR A 1 78 ? -5.545 11.783 17.254 1.00 92.75 78 TYR A CA 1
ATOM 640 C C . TYR A 1 78 ? -7.068 11.685 17.348 1.00 92.75 78 TYR A C 1
ATOM 642 O O . TYR A 1 78 ? -7.781 12.665 17.143 1.00 92.75 78 TYR A O 1
ATOM 650 N N . VAL A 1 79 ? -7.562 10.508 17.725 1.00 91.75 79 VAL A N 1
ATOM 651 C CA . VAL A 1 79 ? -8.971 10.250 18.035 1.00 91.75 79 VAL A CA 1
ATOM 652 C C . VAL A 1 79 ? -9.028 9.547 19.384 1.00 91.75 79 VAL A C 1
ATOM 654 O O . VAL A 1 79 ? -8.440 8.482 19.547 1.00 91.75 79 VAL A O 1
ATOM 657 N N . LYS A 1 80 ? -9.714 10.138 20.374 1.00 90.12 80 LYS A N 1
ATOM 658 C CA . LYS A 1 80 ? -9.826 9.588 21.743 1.00 90.12 80 LYS A CA 1
ATOM 659 C C . LYS A 1 80 ? -8.466 9.144 22.329 1.00 90.12 80 LYS A C 1
ATOM 661 O O . LYS A 1 80 ? -8.346 8.045 22.858 1.00 90.12 80 LYS A O 1
ATOM 666 N N . ASN A 1 81 ? -7.443 9.997 22.211 1.00 89.38 81 ASN A N 1
ATOM 667 C CA . ASN A 1 81 ? -6.056 9.752 22.649 1.00 89.38 81 ASN A CA 1
ATOM 668 C C . ASN A 1 81 ? -5.294 8.632 21.912 1.00 89.38 81 ASN A C 1
ATOM 670 O O . ASN A 1 81 ? -4.200 8.272 22.337 1.00 89.38 81 ASN A O 1
ATOM 674 N N . LYS A 1 82 ? -5.818 8.110 20.799 1.00 90.38 82 LYS A N 1
ATOM 675 C CA . LYS A 1 82 ? -5.106 7.178 19.910 1.00 90.38 82 LYS A CA 1
ATOM 676 C C . LYS A 1 82 ? -4.656 7.885 18.649 1.00 90.38 82 LYS A C 1
ATOM 678 O O . LYS A 1 82 ? -5.360 8.778 18.175 1.00 90.38 82 LYS A O 1
ATOM 683 N N . LYS A 1 83 ? -3.510 7.496 18.092 1.00 93.38 83 LYS A N 1
ATOM 684 C CA . LYS A 1 83 ? -3.074 8.043 16.805 1.00 93.38 83 LYS A CA 1
ATOM 685 C C . LYS A 1 83 ? -4.060 7.609 15.728 1.00 93.38 83 LYS A C 1
ATOM 687 O O . LYS A 1 83 ? -4.502 6.463 15.714 1.00 93.38 83 LYS A O 1
ATOM 692 N N . MET A 1 84 ? -4.387 8.505 14.802 1.00 93.94 84 MET A N 1
ATOM 693 C CA . MET A 1 84 ? -5.319 8.202 13.713 1.00 93.94 84 MET A CA 1
ATOM 694 C C . MET A 1 84 ? -4.883 6.958 12.919 1.00 93.94 84 MET A C 1
ATOM 696 O O . MET A 1 84 ? -5.715 6.117 12.585 1.00 93.94 84 MET A O 1
ATOM 700 N N . CYS A 1 85 ? -3.574 6.784 12.706 1.00 93.69 85 CYS A N 1
ATOM 701 C CA . CYS A 1 85 ? -3.026 5.622 12.008 1.00 93.69 85 CYS A CA 1
ATOM 702 C C . CYS A 1 85 ? -3.255 4.272 12.725 1.00 93.69 85 CYS A C 1
ATOM 704 O O . CYS A 1 85 ? -3.170 3.233 12.069 1.00 93.69 85 CYS A O 1
ATOM 706 N N . GLU A 1 86 ? -3.573 4.266 14.023 1.00 94.44 86 GLU A N 1
ATOM 707 C CA . GLU A 1 86 ? -3.803 3.057 14.831 1.00 94.44 86 GLU A CA 1
ATOM 708 C C . GLU A 1 86 ? -5.262 2.601 14.835 1.00 94.44 86 GLU A C 1
ATOM 710 O O . GLU A 1 86 ? -5.543 1.421 15.046 1.00 94.44 86 GLU A O 1
ATOM 715 N N . VAL A 1 87 ? -6.188 3.513 14.534 1.00 93.44 87 VAL A N 1
ATOM 716 C CA . VAL A 1 87 ? -7.630 3.257 14.605 1.00 93.44 87 VAL A CA 1
ATOM 717 C C . VAL A 1 87 ? -8.051 2.160 13.626 1.00 93.44 87 VAL A C 1
ATOM 719 O O . VAL A 1 87 ? -8.766 1.234 14.007 1.00 93.44 87 VAL A O 1
ATOM 722 N N . PHE A 1 88 ? -7.601 2.231 12.368 1.00 94.44 88 PHE A N 1
ATOM 723 C CA . PHE A 1 88 ? -7.989 1.247 11.355 1.00 94.44 88 PHE A CA 1
ATOM 724 C C . PHE A 1 88 ? -7.475 -0.170 11.674 1.00 94.44 88 PHE A C 1
ATOM 726 O O . PHE A 1 88 ? -8.305 -1.080 11.715 1.00 94.44 88 PHE A O 1
ATOM 733 N N . PRO A 1 89 ? -6.173 -0.396 11.956 1.00 95.31 89 PRO A N 1
ATOM 734 C CA . PRO A 1 89 ? -5.684 -1.723 12.334 1.00 95.31 89 PRO A CA 1
ATOM 735 C C . PRO A 1 89 ? -6.369 -2.299 13.576 1.00 95.31 89 PRO A C 1
ATOM 737 O O . PRO A 1 89 ? -6.625 -3.501 13.622 1.00 95.31 89 PRO A O 1
ATOM 740 N N . GLU A 1 90 ? -6.709 -1.464 14.561 1.00 93.31 90 GLU A N 1
ATOM 741 C CA . GLU A 1 90 ? -7.427 -1.911 15.756 1.00 93.31 90 GLU A CA 1
ATOM 742 C C . GLU A 1 90 ? -8.844 -2.390 15.420 1.00 93.31 90 GLU A C 1
ATOM 744 O O . GLU A 1 90 ? -9.187 -3.529 15.738 1.00 93.31 90 GLU A O 1
ATOM 749 N N . ILE A 1 91 ? -9.635 -1.585 14.699 1.00 92.12 91 ILE A N 1
ATOM 750 C CA . ILE A 1 91 ? -10.977 -1.984 14.236 1.00 92.12 91 ILE A CA 1
ATOM 751 C C . ILE A 1 91 ? -10.888 -3.282 13.429 1.00 92.12 91 ILE A C 1
ATOM 753 O O . ILE A 1 91 ? -11.645 -4.227 13.660 1.00 92.12 91 ILE A O 1
ATOM 757 N N . TYR A 1 92 ? -9.930 -3.357 12.507 1.00 91.50 92 TYR A N 1
ATOM 758 C CA . TYR A 1 92 ? -9.764 -4.515 11.641 1.00 91.50 92 TYR A CA 1
ATOM 759 C C . TYR A 1 92 ? -9.404 -5.777 12.441 1.00 91.50 92 TYR A C 1
ATOM 761 O O . TYR A 1 92 ? -9.948 -6.850 12.180 1.00 91.50 92 TYR A O 1
ATOM 769 N N . SER A 1 93 ? -8.603 -5.640 13.504 1.00 92.44 93 SER A N 1
ATOM 770 C CA . SER A 1 93 ? -8.249 -6.741 14.407 1.00 92.44 93 SER A CA 1
ATOM 771 C C . SER A 1 93 ? -9.427 -7.355 15.168 1.00 92.44 93 SER A C 1
ATOM 773 O O . SER A 1 93 ? -9.319 -8.502 15.599 1.00 92.44 93 SER A O 1
ATOM 775 N N . HIS A 1 94 ? -10.532 -6.622 15.333 1.00 88.69 94 HIS A N 1
ATOM 776 C CA . HIS A 1 94 ? -11.761 -7.124 15.956 1.00 88.69 94 HIS A CA 1
ATOM 777 C C . HIS A 1 94 ? -12.703 -7.805 14.961 1.00 88.69 94 HIS A C 1
ATOM 779 O O . HIS A 1 94 ? -13.598 -8.540 15.366 1.00 88.69 94 HIS A O 1
ATOM 785 N N . THR A 1 95 ? -12.508 -7.573 13.663 1.00 85.12 95 THR A N 1
ATOM 786 C CA . THR A 1 95 ? -13.371 -8.130 12.609 1.00 85.12 95 THR A CA 1
ATOM 787 C C . THR A 1 95 ? -12.758 -9.349 11.933 1.00 85.12 95 THR A C 1
ATOM 789 O O . THR A 1 95 ? -13.489 -10.235 11.498 1.00 85.12 95 THR A O 1
ATOM 792 N N . LEU A 1 96 ? -11.424 -9.424 11.868 1.00 88.38 96 LEU A N 1
ATOM 793 C CA . LEU A 1 96 ? -10.719 -10.447 11.110 1.00 88.38 96 LEU A CA 1
ATOM 794 C C . LEU A 1 96 ? -9.919 -11.398 12.029 1.00 88.38 96 LEU A C 1
ATOM 796 O O . LEU A 1 96 ? -8.903 -10.986 12.600 1.00 88.38 96 LEU A O 1
ATOM 800 N N . PRO A 1 97 ? -10.290 -12.693 12.123 1.00 89.88 97 PRO A N 1
ATOM 801 C CA . PRO A 1 97 ? -9.640 -13.671 13.007 1.00 89.88 97 PRO A CA 1
ATOM 802 C C . PRO A 1 97 ? -8.174 -13.943 12.679 1.00 89.88 97 PRO A C 1
ATOM 804 O O . PRO A 1 97 ? -7.437 -14.476 13.504 1.00 89.88 97 PRO A O 1
ATOM 807 N N . TRP A 1 98 ? -7.758 -13.628 11.455 1.00 92.31 98 TRP A N 1
ATOM 808 C CA . TRP A 1 98 ? -6.397 -13.793 10.951 1.00 92.31 98 TRP A CA 1
ATOM 809 C C . TRP A 1 98 ? -5.717 -12.445 10.686 1.00 92.31 98 TRP A C 1
ATOM 811 O O . TRP A 1 98 ? -4.788 -12.364 9.880 1.00 92.31 98 TRP A O 1
ATOM 821 N N . PHE A 1 99 ? -6.158 -11.375 11.357 1.00 95.19 99 PHE A N 1
ATOM 822 C CA . PHE A 1 99 ? -5.380 -10.145 11.460 1.00 95.19 99 PHE A CA 1
ATOM 823 C C . PHE A 1 99 ? -4.501 -10.170 12.712 1.00 95.19 99 PHE A C 1
ATOM 825 O O . PHE A 1 99 ? -4.987 -10.243 13.846 1.00 95.19 99 PHE A O 1
ATOM 832 N N . ALA A 1 100 ? -3.192 -10.103 12.501 1.00 95.31 100 ALA A N 1
ATOM 833 C CA . ALA A 1 100 ? -2.183 -10.110 13.544 1.00 95.31 100 ALA A CA 1
ATOM 834 C C . ALA A 1 100 ? -1.859 -8.672 13.973 1.00 95.31 100 ALA A C 1
ATOM 836 O O . ALA A 1 100 ? -0.896 -8.060 13.509 1.00 95.31 100 ALA A O 1
ATOM 837 N N . LEU A 1 101 ? -2.653 -8.132 14.906 1.00 95.25 101 LEU A N 1
ATOM 838 C CA . LEU A 1 101 ? -2.389 -6.807 15.482 1.00 95.25 101 LEU A CA 1
ATOM 839 C C . LEU A 1 101 ? -1.002 -6.745 16.146 1.00 95.25 101 LEU A C 1
ATOM 841 O O . LEU A 1 101 ? -0.310 -5.743 16.023 1.00 95.25 101 LEU A O 1
ATOM 845 N N . VAL A 1 102 ? -0.559 -7.848 16.758 1.00 94.50 102 VAL A N 1
ATOM 846 C CA . VAL A 1 102 ? 0.781 -7.988 17.363 1.00 94.50 102 VAL A CA 1
ATOM 847 C C . VAL A 1 102 ? 1.931 -7.824 16.364 1.00 94.50 102 VAL A C 1
ATOM 849 O O . VAL A 1 102 ? 3.032 -7.445 16.752 1.00 94.50 102 VAL A O 1
ATOM 852 N N . ASP A 1 103 ? 1.683 -8.096 15.081 1.00 95.62 103 ASP A N 1
ATOM 853 C CA . ASP A 1 103 ? 2.664 -7.957 14.005 1.00 95.62 103 ASP A CA 1
ATOM 854 C C . ASP A 1 103 ? 2.536 -6.622 13.259 1.00 95.62 103 ASP A C 1
ATOM 856 O O . ASP A 1 103 ? 3.339 -6.342 12.364 1.00 95.62 103 ASP A O 1
ATOM 860 N N . THR A 1 104 ? 1.552 -5.795 13.627 1.00 96.56 104 THR A N 1
ATOM 861 C CA . THR A 1 104 ? 1.363 -4.463 13.056 1.00 96.56 104 THR A CA 1
ATOM 862 C C . THR A 1 104 ? 2.377 -3.494 13.654 1.00 96.56 104 THR A C 1
ATOM 864 O O . THR A 1 104 ? 2.447 -3.325 14.868 1.00 96.56 104 THR A O 1
ATOM 867 N N . VAL A 1 105 ? 3.183 -2.855 12.801 1.00 94.62 105 VAL A N 1
ATOM 868 C CA . VAL A 1 105 ? 4.308 -2.010 13.237 1.00 94.62 105 VAL A CA 1
ATOM 869 C C . VAL A 1 105 ? 4.327 -0.682 12.490 1.00 94.62 105 VAL A C 1
ATOM 871 O O . VAL A 1 105 ? 4.276 -0.637 11.260 1.00 94.62 105 VAL A O 1
ATOM 874 N N . TYR A 1 106 ? 4.493 0.410 13.231 1.00 93.38 106 TYR A N 1
ATOM 875 C CA . TYR A 1 106 ? 4.684 1.752 12.686 1.00 93.38 106 TYR A CA 1
ATOM 876 C C . TYR A 1 106 ? 6.175 2.056 12.656 1.00 93.38 106 TYR A C 1
ATOM 878 O O . TYR A 1 106 ? 6.831 2.041 13.692 1.00 93.38 106 TYR A O 1
ATOM 886 N N . LYS A 1 107 ? 6.729 2.260 11.461 1.00 87.62 107 LYS A N 1
ATOM 887 C CA . LYS A 1 107 ? 8.179 2.396 11.271 1.00 87.62 107 LYS A CA 1
ATOM 888 C C . LYS A 1 107 ? 8.511 3.561 10.358 1.00 87.62 107 LYS A C 1
ATOM 890 O O . LYS A 1 107 ? 7.855 3.727 9.323 1.00 87.62 107 LYS A O 1
ATOM 895 N N . ALA A 1 108 ? 9.568 4.290 10.699 1.00 80.38 108 ALA A N 1
ATOM 896 C CA . ALA A 1 108 ? 10.275 5.132 9.750 1.00 80.38 108 ALA A CA 1
ATOM 897 C C . ALA A 1 108 ? 10.809 4.285 8.580 1.00 80.38 108 ALA A C 1
ATOM 899 O O . ALA A 1 108 ? 11.079 3.088 8.709 1.00 80.38 108 ALA A O 1
ATOM 900 N N . ASP A 1 109 ? 10.928 4.906 7.415 1.00 75.25 109 ASP A N 1
ATOM 901 C CA . ASP A 1 109 ? 11.510 4.303 6.220 1.00 75.25 109 ASP A CA 1
ATOM 902 C C . ASP A 1 109 ? 12.540 5.283 5.646 1.00 75.25 109 ASP A C 1
ATOM 904 O O . ASP A 1 109 ? 12.531 6.470 5.976 1.00 75.25 109 ASP A O 1
ATOM 908 N N . ASN A 1 110 ? 13.473 4.790 4.836 1.00 67.56 110 ASN A N 1
ATOM 909 C CA . ASN A 1 110 ? 14.545 5.624 4.309 1.00 67.56 110 ASN A CA 1
ATOM 910 C C . ASN A 1 110 ? 13.977 6.614 3.284 1.00 67.56 110 ASN A C 1
ATOM 912 O O . ASN A 1 110 ? 13.524 6.207 2.214 1.00 67.56 110 ASN A O 1
ATOM 916 N N . GLU A 1 111 ? 14.043 7.912 3.585 1.00 61.16 111 GLU A N 1
ATOM 917 C CA . GLU A 1 111 ? 13.467 8.970 2.745 1.00 61.16 111 GLU A CA 1
ATOM 918 C C . GLU A 1 111 ? 14.029 8.976 1.312 1.00 61.16 111 GLU A C 1
ATOM 920 O O . GLU A 1 111 ? 13.307 9.270 0.359 1.00 61.16 111 GLU A O 1
ATOM 925 N N . ASN A 1 112 ? 15.285 8.552 1.136 1.00 59.34 112 ASN A N 1
ATOM 926 C CA . ASN A 1 112 ? 15.957 8.519 -0.166 1.00 59.34 112 ASN A CA 1
ATOM 927 C C . ASN A 1 112 ? 15.486 7.372 -1.079 1.00 59.34 112 ASN A C 1
ATOM 929 O O . ASN A 1 112 ? 15.739 7.400 -2.281 1.00 59.34 112 ASN A O 1
ATOM 933 N N . LYS A 1 113 ? 14.826 6.345 -0.528 1.00 66.31 113 LYS A N 1
ATOM 934 C CA . LYS A 1 113 ? 14.281 5.187 -1.265 1.00 66.31 113 LYS A CA 1
ATOM 935 C C . LYS A 1 113 ? 12.905 4.802 -0.717 1.00 66.31 113 LYS A C 1
ATOM 937 O O . LYS A 1 113 ? 12.628 3.622 -0.501 1.00 66.31 113 LYS A O 1
ATOM 942 N N . GLY A 1 114 ? 12.083 5.814 -0.439 1.00 82.25 114 GLY A N 1
ATOM 943 C CA . GLY A 1 114 ? 10.831 5.645 0.287 1.00 82.25 114 GLY A CA 1
ATOM 944 C C . GLY A 1 114 ? 9.864 4.686 -0.401 1.00 82.25 114 GLY A C 1
ATOM 945 O O . GLY A 1 114 ? 9.662 4.752 -1.617 1.00 82.25 114 GLY A O 1
ATOM 946 N N . SER A 1 115 ? 9.259 3.810 0.399 1.00 93.69 115 SER A N 1
ATOM 947 C CA . SER A 1 115 ? 8.128 2.979 -0.014 1.00 93.69 115 SER A CA 1
ATOM 948 C C . SER A 1 115 ? 6.909 3.797 -0.429 1.00 93.69 115 SER A C 1
ATOM 950 O O . SER A 1 115 ? 6.762 4.967 -0.061 1.00 93.69 115 SER A O 1
ATOM 952 N N . ALA A 1 116 ? 5.987 3.141 -1.134 1.00 95.69 116 ALA A N 1
ATOM 953 C CA . ALA A 1 116 ? 4.683 3.689 -1.489 1.00 95.69 116 ALA A CA 1
ATOM 954 C C . ALA A 1 116 ? 3.974 4.310 -0.287 1.00 95.69 116 ALA A C 1
ATOM 956 O O . ALA A 1 116 ? 3.504 5.444 -0.337 1.00 95.69 116 ALA A O 1
ATOM 957 N N . ARG A 1 117 ? 3.979 3.576 0.825 1.00 95.06 117 ARG A N 1
ATOM 958 C CA . ARG A 1 117 ? 3.408 3.982 2.101 1.00 95.06 117 ARG A CA 1
ATOM 959 C C . ARG A 1 117 ? 4.032 5.266 2.649 1.00 95.06 117 ARG A C 1
ATOM 961 O O . ARG A 1 117 ? 3.300 6.174 3.050 1.00 95.06 117 ARG A O 1
ATOM 968 N N . LEU A 1 118 ? 5.365 5.352 2.697 1.00 93.94 118 LEU A N 1
ATOM 969 C CA . LEU A 1 118 ? 6.041 6.539 3.226 1.00 93.94 118 LEU A CA 1
ATOM 970 C C . LEU A 1 118 ? 5.728 7.760 2.358 1.00 93.94 118 LEU A C 1
ATOM 972 O O . LEU A 1 118 ? 5.271 8.778 2.872 1.00 93.94 118 LEU A O 1
ATOM 976 N N . ILE A 1 119 ? 5.950 7.640 1.048 1.00 94.62 119 ILE A N 1
ATOM 977 C CA . ILE A 1 119 ? 5.814 8.761 0.116 1.00 94.62 119 ILE A CA 1
ATOM 978 C C . ILE A 1 119 ? 4.365 9.232 0.033 1.00 94.62 119 ILE A C 1
ATOM 980 O O . ILE A 1 119 ? 4.115 10.429 0.129 1.00 94.62 119 ILE A O 1
ATOM 984 N N . SER A 1 120 ? 3.405 8.307 -0.041 1.00 94.75 120 SER A N 1
ATOM 985 C CA . SER A 1 120 ? 1.983 8.662 -0.054 1.00 94.75 120 SER A CA 1
ATOM 986 C C . SER A 1 120 ? 1.558 9.356 1.240 1.00 94.75 120 SER A C 1
ATOM 988 O O . SER A 1 120 ? 0.832 10.344 1.201 1.00 94.75 120 SER A O 1
ATOM 990 N N . GLY A 1 121 ? 2.058 8.886 2.389 1.00 94.00 121 GLY A N 1
ATOM 991 C CA . GLY A 1 121 ? 1.817 9.531 3.681 1.00 94.00 121 GLY A CA 1
ATOM 992 C C . GLY A 1 121 ? 2.338 10.964 3.730 1.00 94.00 121 GLY A C 1
ATOM 993 O O . GLY A 1 121 ? 1.626 11.866 4.163 1.00 94.00 121 GLY A O 1
ATOM 994 N N . LYS A 1 122 ? 3.563 11.176 3.240 1.00 92.31 122 LYS A N 1
ATOM 995 C CA . LYS A 1 122 ? 4.246 12.472 3.295 1.00 92.31 122 LYS A CA 1
ATOM 996 C C . LYS A 1 122 ? 3.665 13.478 2.298 1.00 92.31 122 LYS A C 1
ATOM 998 O O . LYS A 1 122 ? 3.350 14.597 2.680 1.00 92.31 122 LYS A O 1
ATOM 1003 N N . GLU A 1 123 ? 3.503 13.088 1.035 1.00 93.44 123 GLU A N 1
ATOM 1004 C CA . GLU A 1 123 ? 3.097 14.008 -0.037 1.00 93.44 123 GLU A CA 1
ATOM 1005 C C . GLU A 1 123 ? 1.611 14.370 0.004 1.00 93.44 123 GLU A C 1
ATOM 1007 O O . GLU A 1 123 ? 1.249 15.494 -0.331 1.00 93.44 123 GLU A O 1
ATOM 1012 N N . PHE A 1 124 ? 0.754 13.451 0.454 1.00 94.00 124 PHE A N 1
ATOM 1013 C CA . PHE A 1 124 ? -0.694 13.671 0.524 1.00 94.00 124 PHE A CA 1
ATOM 1014 C C . PHE A 1 124 ? -1.194 13.920 1.954 1.00 94.00 124 PHE A C 1
ATOM 1016 O O . PHE A 1 124 ? -2.401 13.968 2.179 1.00 94.00 124 PHE A O 1
ATOM 1023 N N . SER A 1 125 ? -0.281 14.099 2.921 1.00 93.06 125 SER A N 1
ATOM 1024 C CA . SER A 1 125 ? -0.598 14.346 4.339 1.00 93.06 125 SER A CA 1
ATOM 1025 C C . SER A 1 125 ? -1.565 13.307 4.936 1.00 93.06 125 SER A C 1
ATOM 1027 O O . SER A 1 125 ? -2.571 13.657 5.557 1.00 93.06 125 SER A O 1
ATOM 1029 N N . LEU A 1 126 ? -1.278 12.019 4.712 1.00 93.69 126 LEU A N 1
ATOM 1030 C CA . LEU A 1 126 ? -2.120 10.899 5.151 1.00 93.69 126 LEU A CA 1
ATOM 1031 C C . LEU A 1 126 ? -1.585 10.286 6.445 1.00 93.69 126 LEU A C 1
ATOM 1033 O O . LEU A 1 126 ? -0.487 9.724 6.449 1.00 93.69 126 LEU A O 1
ATOM 1037 N N . ASP A 1 127 ? -2.401 10.284 7.502 1.00 93.31 127 ASP A N 1
ATOM 1038 C CA . ASP A 1 127 ? -2.124 9.463 8.689 1.00 93.31 127 ASP A CA 1
ATOM 1039 C C . ASP A 1 127 ? -2.333 7.970 8.374 1.00 93.31 127 ASP A C 1
ATOM 1041 O O . ASP A 1 127 ? -1.516 7.118 8.724 1.00 93.31 127 ASP A O 1
ATOM 1045 N N . CYS A 1 128 ? -3.415 7.646 7.657 1.00 95.62 128 CYS A N 1
ATOM 1046 C CA . CYS A 1 128 ? -3.799 6.283 7.287 1.00 95.62 128 CYS A CA 1
ATOM 1047 C C . CYS A 1 128 ? -3.122 5.839 5.981 1.00 95.62 128 CYS A C 1
ATOM 1049 O O . CYS A 1 128 ? -3.785 5.620 4.965 1.00 95.62 128 CYS A O 1
ATOM 1051 N N . SER A 1 129 ? -1.792 5.742 6.000 1.00 96.06 129 SER A N 1
ATOM 1052 C CA . SER A 1 129 ? -0.994 5.213 4.891 1.00 96.06 129 SER A CA 1
ATOM 1053 C C . SER A 1 129 ? -0.292 3.925 5.309 1.00 96.06 129 SER A C 1
ATOM 1055 O O . SER A 1 129 ? 0.538 3.922 6.225 1.00 96.06 129 SER A O 1
ATOM 1057 N N . TYR A 1 130 ? -0.614 2.826 4.624 1.00 97.12 130 TYR A N 1
ATOM 1058 C CA . TYR A 1 130 ? -0.244 1.478 5.051 1.00 97.12 130 TYR A CA 1
ATOM 1059 C C . TYR A 1 130 ? 0.423 0.653 3.953 1.00 97.12 130 TYR A C 1
ATOM 1061 O O . TYR A 1 130 ? 0.095 0.770 2.776 1.00 97.12 130 TYR A O 1
ATOM 1069 N N . THR A 1 131 ? 1.315 -0.243 4.368 1.00 97.31 131 THR A N 1
ATOM 1070 C CA . THR A 1 131 ? 1.628 -1.466 3.625 1.00 97.31 131 THR A CA 1
ATOM 1071 C C . THR A 1 131 ? 0.865 -2.602 4.291 1.00 97.31 131 THR A C 1
ATOM 1073 O O . THR A 1 131 ? 1.064 -2.841 5.481 1.00 97.31 131 THR A O 1
ATOM 1076 N N . PHE A 1 132 ? -0.017 -3.271 3.559 1.00 97.62 132 PHE A N 1
ATOM 1077 C CA . PHE A 1 132 ? -0.795 -4.401 4.053 1.00 97.62 132 PHE A CA 1
ATOM 1078 C C . PHE A 1 132 ? -0.131 -5.697 3.609 1.00 97.62 132 PHE A C 1
ATOM 1080 O O . PHE A 1 132 ? -0.066 -5.996 2.420 1.00 97.62 132 PHE A O 1
ATOM 1087 N N . GLU A 1 133 ? 0.379 -6.452 4.569 1.00 97.69 133 GLU A N 1
ATOM 1088 C CA . GLU A 1 133 ? 1.142 -7.671 4.346 1.00 97.69 133 GLU A CA 1
ATOM 1089 C C . GLU A 1 133 ? 0.236 -8.891 4.507 1.00 97.69 133 GLU A C 1
ATOM 1091 O O . GLU A 1 133 ? -0.469 -9.020 5.509 1.00 97.69 133 GLU A O 1
ATOM 1096 N N . ILE A 1 134 ? 0.266 -9.798 3.530 1.00 97.06 134 ILE A N 1
ATOM 1097 C CA . ILE A 1 134 ? -0.528 -11.033 3.503 1.00 97.06 134 ILE A CA 1
ATOM 1098 C C . ILE A 1 134 ? 0.415 -12.228 3.442 1.00 97.06 134 ILE A C 1
ATOM 1100 O O . ILE A 1 134 ? 1.258 -12.308 2.552 1.00 97.06 134 ILE A O 1
ATOM 1104 N N . SER A 1 135 ? 0.278 -13.176 4.365 1.00 97.31 135 SER A N 1
ATOM 1105 C CA . SER A 1 135 ? 1.119 -14.375 4.380 1.00 97.31 135 SER A CA 1
ATOM 1106 C C . SER A 1 135 ? 1.049 -15.190 3.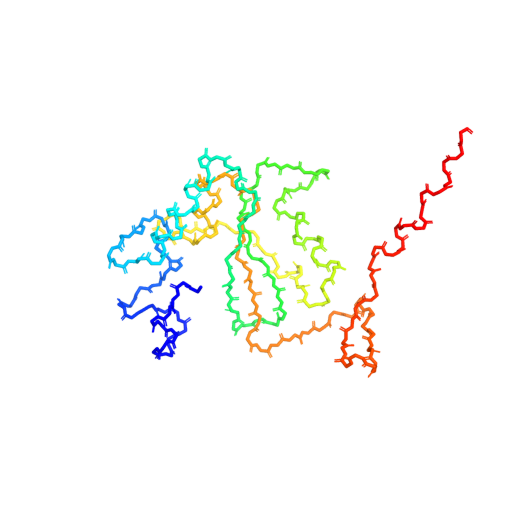085 1.00 97.31 135 SER A C 1
ATOM 1108 O O . SER A 1 135 ? -0.033 -15.480 2.580 1.00 97.31 135 SER A O 1
ATOM 1110 N N . LEU A 1 136 ? 2.214 -15.651 2.618 1.00 95.12 136 LEU A N 1
ATOM 1111 C CA . LEU A 1 136 ? 2.330 -16.681 1.578 1.00 95.12 136 LEU A CA 1
ATOM 1112 C C . LEU A 1 136 ? 2.184 -18.116 2.111 1.00 95.12 136 LEU A C 1
ATOM 1114 O O . LEU A 1 136 ? 2.027 -19.038 1.319 1.00 95.12 136 LEU A O 1
ATOM 1118 N N . PHE A 1 137 ? 2.267 -18.324 3.429 1.00 90.69 137 PHE A N 1
ATOM 1119 C CA . PHE A 1 137 ? 2.188 -19.659 4.038 1.00 90.69 137 PHE A CA 1
ATOM 1120 C C . PHE A 1 137 ? 0.778 -20.031 4.477 1.00 90.69 137 PHE A C 1
ATOM 1122 O O . PHE A 1 137 ? 0.441 -21.211 4.511 1.00 90.69 137 PHE A O 1
ATOM 1129 N N . GLY A 1 138 ? -0.031 -19.030 4.830 1.00 92.00 138 GLY A N 1
ATOM 1130 C CA . GLY A 1 138 ? -1.429 -19.217 5.190 1.00 92.00 138 GLY A CA 1
ATOM 1131 C C . GLY A 1 138 ? -1.844 -18.467 6.449 1.00 92.00 138 GLY A C 1
ATOM 1132 O O . GLY A 1 138 ? -1.200 -17.515 6.902 1.00 92.00 138 GLY A O 1
ATOM 1133 N N . ILE A 1 139 ? -2.961 -18.914 7.011 1.00 92.00 139 ILE A N 1
ATOM 1134 C CA . ILE A 1 139 ? -3.616 -18.288 8.154 1.00 92.00 139 ILE A CA 1
ATOM 1135 C C . ILE A 1 139 ? -3.458 -19.142 9.409 1.00 92.00 139 ILE A C 1
ATOM 1137 O O . ILE A 1 139 ? -3.518 -20.368 9.371 1.00 92.00 139 ILE A O 1
ATOM 1141 N N . GLN A 1 140 ? -3.301 -18.468 10.538 1.00 90.25 140 GLN A N 1
ATOM 1142 C CA . GLN A 1 140 ? -3.421 -19.022 11.872 1.00 90.25 140 GLN A CA 1
ATOM 1143 C C . GLN A 1 140 ? -4.534 -18.264 12.593 1.00 90.25 140 GLN A C 1
ATOM 1145 O O . GLN A 1 140 ? -4.338 -17.150 13.084 1.00 90.25 140 GLN A O 1
ATOM 1150 N N . ILE A 1 141 ? -5.708 -18.888 12.639 1.00 88.00 141 ILE A N 1
ATOM 1151 C CA . ILE A 1 141 ? -6.891 -18.342 13.300 1.00 88.00 141 ILE A CA 1
ATOM 1152 C C . ILE A 1 141 ? -6.581 -18.090 14.776 1.00 88.00 141 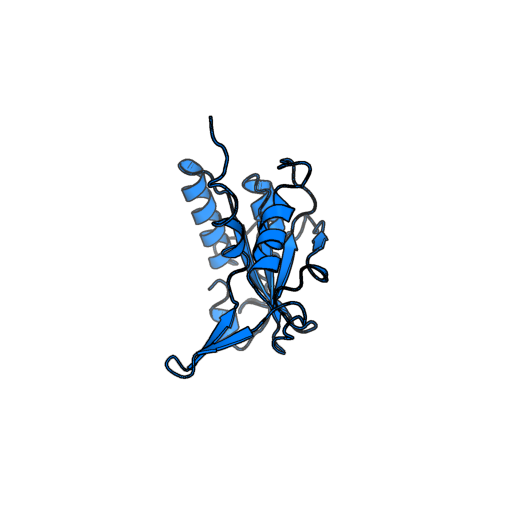ILE A C 1
ATOM 1154 O O . ILE A 1 141 ? -6.082 -18.970 15.486 1.00 88.00 141 ILE A O 1
ATOM 1158 N N . ARG A 1 142 ? -6.885 -16.880 15.242 1.00 86.56 142 ARG A N 1
ATOM 1159 C CA . ARG A 1 142 ? -6.750 -16.537 16.652 1.00 86.56 142 ARG A CA 1
ATOM 1160 C C . ARG A 1 142 ? -7.816 -17.250 17.488 1.00 86.56 142 ARG A C 1
ATOM 1162 O O . ARG A 1 142 ? -8.967 -17.373 17.082 1.00 86.56 142 ARG A O 1
ATOM 1169 N N . LYS A 1 143 ? -7.420 -17.706 18.679 1.00 84.12 143 LYS A N 1
ATOM 1170 C CA . LYS A 1 143 ? -8.269 -18.507 19.580 1.00 84.12 143 LYS A CA 1
ATOM 1171 C C . LYS A 1 143 ? -9.425 -17.725 20.207 1.00 84.12 143 LYS A C 1
ATOM 1173 O O . LYS A 1 143 ? -10.349 -18.339 20.718 1.00 84.12 143 LYS A O 1
ATOM 1178 N N . ASP A 1 144 ? -9.349 -16.399 20.210 1.00 82.94 144 ASP A N 1
ATOM 1179 C CA . ASP A 1 144 ? -10.364 -15.502 20.764 1.00 82.94 144 ASP A CA 1
ATOM 1180 C C . ASP A 1 144 ? -11.530 -15.229 19.798 1.00 82.94 144 ASP A C 1
ATOM 1182 O O . ASP A 1 144 ? -12.443 -14.483 20.139 1.00 82.94 144 ASP A O 1
ATOM 1186 N N . PHE A 1 145 ? -11.528 -15.849 18.614 1.00 80.75 145 PHE A N 1
ATOM 1187 C CA . PHE A 1 145 ? -12.613 -15.760 17.642 1.00 80.75 145 PHE A CA 1
ATOM 1188 C C . PHE A 1 145 ? -13.425 -17.053 17.584 1.00 80.75 145 PHE A C 1
ATOM 1190 O O . PHE A 1 145 ? -12.884 -18.133 17.342 1.00 80.75 145 PHE A O 1
ATOM 1197 N N . ASN A 1 146 ? -14.747 -16.922 17.705 1.00 79.50 146 ASN A N 1
ATOM 1198 C CA . ASN A 1 146 ? -15.677 -18.002 17.395 1.00 79.50 146 ASN A CA 1
ATOM 1199 C C . ASN A 1 146 ? -15.944 -18.017 15.891 1.00 79.50 146 ASN A C 1
ATOM 1201 O O . ASN A 1 146 ? -16.681 -17.179 15.366 1.00 79.50 146 ASN A O 1
ATOM 1205 N N . ILE A 1 147 ? -15.321 -18.970 15.201 1.00 77.62 147 ILE A N 1
ATOM 1206 C CA . ILE A 1 147 ? -15.593 -19.229 13.791 1.00 77.62 147 ILE A CA 1
ATOM 1207 C C . ILE A 1 147 ? -16.740 -20.226 13.690 1.00 77.62 147 ILE A C 1
ATOM 1209 O O . ILE A 1 147 ? -16.682 -21.319 14.249 1.00 77.62 147 ILE A O 1
ATOM 1213 N N . MET A 1 148 ? -17.769 -19.837 12.949 1.00 79.38 148 MET A N 1
ATOM 1214 C CA . MET A 1 148 ? -18.903 -20.677 12.600 1.00 79.38 148 MET A CA 1
ATOM 1215 C C . MET A 1 148 ? -18.783 -21.132 11.146 1.00 79.38 148 MET A C 1
ATOM 1217 O O . MET A 1 148 ? -18.184 -20.446 10.320 1.00 79.38 148 MET A O 1
ATOM 1221 N N . TYR A 1 149 ? -19.363 -22.287 10.834 1.00 81.06 149 TYR A N 1
ATOM 1222 C CA . TYR A 1 149 ? -19.454 -22.816 9.476 1.00 81.06 149 TYR A CA 1
ATOM 1223 C C . TYR A 1 149 ? -20.921 -22.831 9.042 1.00 81.06 149 TYR A C 1
ATOM 1225 O O . TYR A 1 149 ? -21.769 -23.380 9.745 1.00 81.06 149 TYR A O 1
ATOM 1233 N N . ASP A 1 150 ? -21.223 -22.197 7.910 1.00 82.38 150 ASP A N 1
ATOM 1234 C CA . ASP A 1 150 ? -22.533 -22.270 7.264 1.00 82.38 150 ASP A CA 1
ATOM 1235 C C . ASP A 1 150 ? -22.504 -23.409 6.238 1.00 82.38 150 ASP A C 1
ATOM 1237 O O . ASP A 1 150 ? -22.040 -23.220 5.114 1.00 82.38 150 ASP A O 1
ATOM 1241 N N . GLU A 1 151 ? -23.018 -24.583 6.618 1.00 86.69 151 GLU A N 1
ATOM 1242 C CA . GLU A 1 151 ? -23.081 -25.766 5.744 1.00 86.69 151 GLU A CA 1
ATOM 1243 C C . GLU A 1 151 ? -23.830 -25.501 4.430 1.00 86.69 151 GLU A C 1
ATOM 1245 O O . GLU A 1 151 ? -23.522 -26.102 3.405 1.00 86.69 151 GLU A O 1
ATOM 1250 N N . LYS A 1 152 ? -24.821 -24.597 4.429 1.00 87.00 152 LYS A N 1
ATOM 1251 C CA . LYS A 1 152 ? -25.628 -24.318 3.230 1.00 87.00 152 LYS A CA 1
ATOM 1252 C C . LYS A 1 152 ? -24.888 -23.444 2.230 1.00 87.00 152 LYS A C 1
ATOM 1254 O O . LYS A 1 152 ? -25.167 -23.521 1.036 1.00 87.00 152 LYS A O 1
ATOM 1259 N N . LYS A 1 153 ? -24.011 -22.570 2.721 1.00 84.94 153 LYS A N 1
ATOM 1260 C CA . LYS A 1 153 ? -23.227 -21.646 1.894 1.00 84.94 153 LYS A CA 1
ATOM 1261 C C . LYS A 1 153 ? -21.800 -22.122 1.653 1.00 84.94 153 LYS A C 1
ATOM 1263 O O . LYS A 1 153 ? -21.126 -21.517 0.829 1.00 84.94 153 LYS A O 1
ATOM 1268 N N . ASP A 1 154 ? -21.366 -23.165 2.356 1.00 85.06 154 ASP A N 1
ATOM 1269 C CA . ASP A 1 154 ? -19.991 -23.663 2.364 1.00 85.06 154 ASP A CA 1
ATOM 1270 C C . ASP A 1 154 ? -18.973 -22.548 2.664 1.00 85.06 154 ASP A C 1
ATOM 1272 O O . ASP A 1 154 ? -17.972 -22.357 1.973 1.00 85.06 154 ASP A O 1
ATOM 1276 N N . ILE A 1 155 ? -19.270 -21.743 3.692 1.00 80.94 155 ILE A N 1
ATOM 1277 C CA . ILE A 1 155 ? -18.404 -20.642 4.129 1.00 80.94 155 ILE A CA 1
ATOM 1278 C C . ILE A 1 155 ? -18.204 -20.652 5.639 1.00 80.94 155 ILE A C 1
ATOM 1280 O O . ILE A 1 155 ? -19.122 -20.917 6.417 1.00 80.94 155 ILE A O 1
ATOM 1284 N N . PHE A 1 156 ? -17.001 -20.270 6.055 1.00 76.12 156 PHE A N 1
ATOM 1285 C CA . PHE A 1 156 ? -16.730 -19.884 7.431 1.00 76.12 156 PHE A CA 1
ATOM 1286 C C . PHE A 1 156 ? -17.070 -18.409 7.630 1.00 76.12 156 PHE A C 1
ATOM 1288 O O . PHE A 1 156 ? -16.732 -17.568 6.796 1.00 76.12 156 PHE A O 1
ATOM 1295 N N . TYR A 1 157 ? -17.704 -18.085 8.750 1.00 75.81 157 TYR A N 1
ATOM 1296 C CA . TYR A 1 157 ? -17.992 -16.712 9.134 1.00 75.81 157 TYR A CA 1
ATOM 1297 C C . TYR A 1 157 ? -17.720 -16.489 10.618 1.00 75.81 157 TYR A C 1
ATOM 1299 O O . TYR A 1 157 ? -17.636 -17.417 11.422 1.00 75.81 157 TYR A O 1
ATOM 1307 N N . VAL A 1 158 ? -17.550 -15.223 10.968 1.00 71.69 158 VAL A N 1
ATOM 1308 C CA . VAL A 1 158 ? -17.321 -14.777 12.337 1.00 71.69 158 VAL A CA 1
ATOM 1309 C C . VAL A 1 158 ? -18.623 -14.195 12.848 1.00 71.69 158 VAL A C 1
ATOM 1311 O O . VAL A 1 158 ? -19.219 -13.360 12.169 1.00 71.69 158 VAL A O 1
ATOM 1314 N N . GLN A 1 159 ? -19.070 -14.617 14.028 1.00 66.94 159 GLN A N 1
ATOM 1315 C CA . GLN A 1 159 ? -20.202 -13.961 14.671 1.00 66.94 159 GLN A CA 1
ATOM 1316 C C . GLN A 1 159 ? -19.798 -12.524 15.028 1.00 66.94 159 GLN A C 1
ATOM 1318 O O . GLN A 1 159 ? -18.778 -12.313 15.688 1.00 66.94 159 GLN A O 1
ATOM 1323 N N . ASN A 1 160 ? -20.533 -11.533 14.515 1.00 58.50 160 ASN A N 1
ATOM 1324 C CA . ASN A 1 160 ? -20.092 -10.141 14.528 1.00 58.50 160 ASN A CA 1
ATOM 1325 C C . ASN A 1 160 ? -19.831 -9.647 15.955 1.00 58.50 160 ASN A C 1
ATOM 1327 O O . ASN A 1 160 ? -20.728 -9.632 16.795 1.00 58.50 160 ASN A O 1
ATOM 1331 N N . TYR A 1 161 ? -18.632 -9.112 16.193 1.00 53.91 161 TYR A N 1
ATOM 1332 C CA . TYR A 1 161 ? -18.278 -8.471 17.465 1.00 53.91 161 TYR A CA 1
ATOM 1333 C C . TYR A 1 161 ? -19.207 -7.281 17.805 1.00 53.91 161 TYR A C 1
ATOM 1335 O O . TYR A 1 161 ? -19.398 -6.943 18.970 1.00 53.91 161 TYR A O 1
ATOM 1343 N N . PHE A 1 162 ? -19.824 -6.657 16.791 1.00 53.41 162 PHE A N 1
ATOM 1344 C CA . PHE A 1 162 ? -20.719 -5.504 16.944 1.00 53.41 162 PHE A CA 1
ATOM 1345 C C . PHE A 1 162 ? -22.198 -5.854 17.182 1.00 53.41 162 PHE A C 1
ATOM 1347 O O . PHE A 1 162 ? -22.970 -4.959 17.519 1.00 53.41 162 PHE A O 1
ATOM 1354 N N . GLU A 1 163 ? -22.612 -7.123 17.077 1.00 53.22 163 GLU A N 1
ATOM 1355 C CA . GLU A 1 163 ? -23.998 -7.524 17.393 1.00 53.22 163 GLU A CA 1
ATOM 1356 C C . GLU A 1 163 ? -24.330 -7.330 18.884 1.00 53.22 163 GLU A C 1
ATOM 1358 O O . GLU A 1 163 ? -25.471 -7.045 19.237 1.00 53.22 163 GLU A O 1
ATOM 1363 N N . GLY A 1 164 ? -23.325 -7.380 19.766 1.00 46.47 164 GLY A N 1
ATOM 1364 C CA . GLY A 1 164 ? -23.488 -7.052 21.186 1.00 46.47 164 GLY A CA 1
ATOM 1365 C C . GLY A 1 164 ? -23.638 -5.553 21.480 1.00 46.47 164 GLY A C 1
ATOM 1366 O O . GLY A 1 164 ? -24.123 -5.200 22.550 1.00 46.47 164 GLY A O 1
ATOM 1367 N N . TYR A 1 165 ? -23.249 -4.672 20.551 1.00 44.53 165 TYR A N 1
ATOM 1368 C CA . TYR A 1 165 ? -23.305 -3.216 20.745 1.00 44.53 165 TYR A CA 1
ATOM 1369 C C . TYR A 1 165 ? -24.665 -2.615 20.368 1.00 44.53 165 TYR A C 1
ATOM 1371 O O . TYR A 1 165 ? -25.051 -1.596 20.928 1.00 44.53 165 TYR A O 1
ATOM 1379 N N . GLN A 1 166 ? -25.425 -3.249 19.466 1.00 41.78 166 GLN A N 1
ATOM 1380 C CA . GLN A 1 166 ? -26.766 -2.768 19.102 1.00 41.78 166 GLN A CA 1
ATOM 1381 C C . GLN A 1 166 ? -27.838 -3.048 20.165 1.00 41.78 166 GLN A C 1
ATOM 1383 O O . GLN A 1 166 ? -28.893 -2.431 20.129 1.00 41.78 166 GLN A O 1
ATOM 1388 N N . ASN A 1 167 ? -27.560 -3.911 21.145 1.00 42.72 167 ASN A N 1
ATOM 1389 C CA . ASN A 1 167 ? -28.499 -4.225 22.229 1.00 42.72 167 ASN A CA 1
ATOM 1390 C C . ASN A 1 167 ? -28.275 -3.381 23.504 1.00 42.72 167 ASN A C 1
ATOM 1392 O O . ASN A 1 167 ? -28.852 -3.692 24.546 1.00 42.72 167 ASN A O 1
ATOM 1396 N N . GLY A 1 168 ? -27.415 -2.354 23.453 1.00 45.09 168 GLY A N 1
ATOM 1397 C CA . GLY A 1 168 ? -26.956 -1.60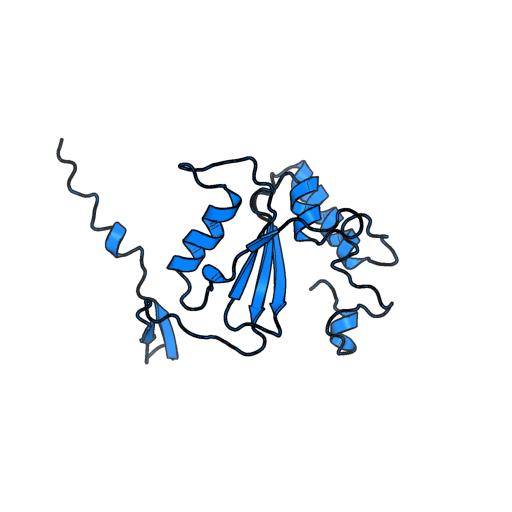6 24.632 1.00 45.09 168 GLY A CA 1
ATOM 1398 C C . GLY A 1 168 ? -27.579 -0.226 24.883 1.00 45.09 168 GLY A C 1
ATOM 1399 O O . GLY A 1 168 ? -27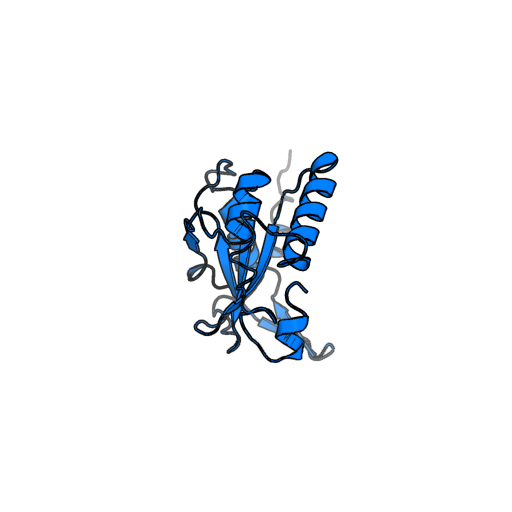.484 0.246 26.012 1.00 45.09 168 GLY A O 1
ATOM 1400 N N . ASP A 1 169 ? -28.235 0.405 23.901 1.00 44.00 169 ASP A N 1
ATOM 1401 C CA . ASP A 1 169 ? -28.565 1.847 23.967 1.00 44.00 169 ASP A CA 1
ATOM 1402 C C . ASP A 1 169 ? -30.072 2.197 23.977 1.00 44.00 169 ASP A C 1
ATOM 1404 O O . ASP A 1 169 ? -30.434 3.362 23.841 1.00 44.00 169 ASP A O 1
ATOM 1408 N N . ASP A 1 170 ? -30.967 1.241 24.253 1.00 42.72 170 ASP A N 1
ATOM 1409 C CA . ASP A 1 170 ? -32.420 1.508 24.361 1.00 42.72 170 ASP A CA 1
ATOM 1410 C C . ASP A 1 170 ? -32.905 1.871 25.786 1.00 42.72 170 ASP A C 1
ATOM 1412 O O . ASP A 1 170 ? -34.105 1.898 26.058 1.00 42.72 170 ASP A O 1
ATOM 1416 N N . ASN A 1 171 ? -32.002 2.183 26.726 1.00 37.47 171 ASN A N 1
ATOM 1417 C CA . ASN A 1 171 ? -32.363 2.498 28.120 1.00 37.47 171 ASN A CA 1
ATOM 1418 C C . ASN A 1 171 ? -31.884 3.868 28.628 1.00 37.47 171 ASN A C 1
ATOM 1420 O O . ASN A 1 171 ? -31.606 4.030 29.817 1.00 37.47 171 ASN A O 1
ATOM 1424 N N . ILE A 1 172 ? -31.882 4.892 27.774 1.00 40.16 172 ILE A N 1
ATOM 1425 C CA . ILE A 1 172 ? -31.922 6.283 28.249 1.00 40.16 172 ILE A CA 1
ATOM 1426 C C . ILE A 1 172 ? -33.384 6.742 28.220 1.00 40.16 172 ILE A C 1
ATOM 1428 O O . ILE A 1 172 ? -33.859 7.350 27.263 1.00 40.16 172 ILE A O 1
ATOM 1432 N N . LYS A 1 173 ? -34.123 6.385 29.279 1.00 36.16 173 LYS A N 1
ATOM 1433 C CA . LYS A 1 173 ? -35.412 7.012 29.602 1.00 36.16 173 LYS A CA 1
ATOM 1434 C C . LYS A 1 173 ? -35.158 8.461 30.026 1.00 36.16 173 LYS A C 1
ATOM 1436 O O . LYS A 1 173 ? -34.203 8.718 30.759 1.00 36.16 173 LYS A O 1
ATOM 1441 N N . GLY A 1 174 ? -35.993 9.363 29.507 1.00 36.16 174 GLY A N 1
ATOM 1442 C CA . GLY A 1 174 ? -36.015 10.786 29.853 1.00 36.16 174 GLY A CA 1
ATOM 1443 C C . GLY A 1 174 ? -36.613 11.098 31.214 1.00 36.16 174 GLY A C 1
ATOM 1444 O O . GLY A 1 174 ? -36.814 10.161 32.020 1.00 36.16 174 GLY A O 1
#

pLDDT: mean 87.57, std 15.03, range [36.16, 98.06]

Radius of gyration: 19.55 Å; chains: 1; bounding box: 52×44×49 Å